Protein AF-A0A965YAP1-F1 (afdb_monomer)

Mean predicted aligned error: 3.88 Å

Radius of gyration: 15.15 Å; Cα contacts (8 Å, |Δi|>4): 173; chains: 1; bounding box: 35×35×40 Å

Secondary structure (DSSP, 8-state):
-HHHHHHTTSHHHHTPPPPTTHHHHHHHHHTTS--EEEE---GGGHHHHHHHHHHHSTT--SEEEE--TT-SSS----HHHHHHHTT-SEEEES-HHHHHHH--SS-EEEEE--GGGTT----TTEEEESSHHHHHHH-

Nearest PDB structures (foldseek):
  6g2m-assembly1_A  TM=7.025E-01  e=1.830E-03  Homo sapiens
  4l57-assembly1_B-2  TM=6.836E-01  e=4.298E-03  Homo sapiens
  2b82-assembly1_A  TM=5.815E-01  e=3.513E-02  Escherichia coli
  2aut-assembly1_A  TM=5.688E-01  e=8.249E-02  Salmonella enterica subsp. enterica serovar Typhimurium
  3ox4-assembly2_C  TM=5.062E-01  e=2.059E+00  Zymomonas mobilis

Solvent-accessible surface area (backbone atoms only — not comparable to full-atom values): 8456 Å² total; per-residue (Å²): 112,68,70,60,61,55,47,68,73,35,75,62,58,83,63,66,73,80,61,85,51,43,60,63,32,49,53,60,48,39,77,79,43,90,36,70,46,81,39,54,52,36,73,92,50,44,65,66,50,51,54,51,44,46,73,67,45,65,91,42,53,83,50,77,48,68,21,23,51,90,47,95,70,80,82,68,52,53,70,40,60,52,38,62,74,71,64,54,50,69,46,80,39,59,53,58,69,59,49,60,67,48,59,51,100,75,34,48,37,39,37,44,70,43,89,92,39,70,86,60,88,72,64,88,80,48,42,78,35,86,47,41,60,58,52,60,79,73,109

Sequence (139 aa):
MQKVYDFHKTHYFDNIAPVIGAQEAIKSLSEKHELYIITSRQNEVAIPTKESVERHFPNRFLEIHFTNHYSQSGNVRTKKEVCDSLGIDVMVEDSADYAINCLTASRRIFLINQAWNTQRSIPKEISRVNSWQNIVDLI

Foldseek 3Di:
DVVVVVVLVDPCVLPDDDDPPPLVLLVLCLVPDAAEAEDQDAPVCVVSVVVVCCVRRNPSHPYYHHQRHPPPDDHHDQSLVVCVVVVAQEEEEQDQVSQQVNDDPRHQYEHADDPVCVPDDHDPSHHYDPDSVRVSVVD

pLDDT: mean 92.86, std 8.16, range [61.72, 98.62]

Structure (mmCIF, N/CA/C/O backbone):
data_AF-A0A965YAP1-F1
#
_entry.id   AF-A0A965YAP1-F1
#
loop_
_atom_site.group_PDB
_atom_site.id
_atom_site.type_symbol
_atom_site.label_atom_id
_atom_site.label_alt_id
_atom_site.label_comp_id
_atom_site.label_asym_id
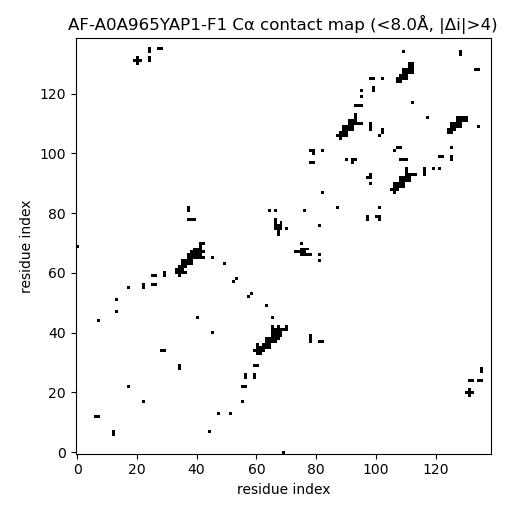_atom_site.label_entity_id
_atom_site.label_seq_id
_atom_site.pdbx_PDB_ins_code
_atom_site.Cartn_x
_atom_site.Cartn_y
_atom_site.Cartn_z
_atom_site.occupancy
_atom_site.B_iso_or_equiv
_atom_site.auth_seq_id
_atom_site.auth_comp_id
_atom_site.auth_asym_id
_atom_site.auth_atom_id
_atom_site.pdbx_PDB_model_num
ATOM 1 N N . MET A 1 1 ? 12.573 9.374 -17.321 1.00 61.72 1 MET A N 1
ATOM 2 C CA . MET A 1 1 ? 11.982 8.053 -17.630 1.00 61.72 1 MET A CA 1
ATOM 3 C C . MET A 1 1 ? 13.034 6.965 -17.829 1.00 61.72 1 MET A C 1
ATOM 5 O O . MET A 1 1 ? 12.931 5.978 -17.122 1.00 61.72 1 MET A O 1
ATOM 9 N N . GLN A 1 2 ? 14.066 7.144 -18.669 1.00 73.06 2 GLN A N 1
ATOM 10 C CA . GLN A 1 2 ? 15.085 6.106 -18.946 1.00 73.06 2 GLN A CA 1
ATOM 11 C C . GLN A 1 2 ? 15.694 5.442 -17.691 1.00 73.06 2 GLN A C 1
ATOM 13 O O . GLN A 1 2 ? 15.708 4.223 -17.598 1.00 73.06 2 GLN A O 1
ATOM 18 N N . LYS A 1 3 ? 16.058 6.228 -16.665 1.00 78.00 3 LYS A N 1
ATOM 19 C CA . LYS A 1 3 ? 16.627 5.711 -15.403 1.00 78.00 3 LYS A CA 1
ATOM 20 C C . LYS A 1 3 ? 15.751 4.676 -14.674 1.00 78.00 3 LYS A C 1
ATOM 22 O O . LYS A 1 3 ? 16.291 3.785 -14.035 1.00 78.00 3 LYS A O 1
ATOM 27 N N . VAL A 1 4 ? 14.421 4.795 -14.752 1.00 77.06 4 VAL A N 1
ATOM 28 C CA . VAL A 1 4 ? 13.491 3.838 -14.118 1.00 77.06 4 VAL A CA 1
ATOM 29 C C . VAL A 1 4 ? 13.492 2.515 -14.885 1.00 77.06 4 VAL A C 1
ATOM 31 O O . VAL A 1 4 ? 13.597 1.455 -14.279 1.00 77.06 4 VAL A O 1
ATOM 34 N N . TYR A 1 5 ? 13.464 2.580 -16.219 1.00 77.50 5 TYR A N 1
ATOM 35 C CA . TYR A 1 5 ? 13.568 1.392 -17.070 1.00 77.50 5 TYR A CA 1
ATOM 36 C C . TYR A 1 5 ? 14.920 0.689 -16.911 1.00 77.50 5 TYR A C 1
ATOM 38 O O . TYR A 1 5 ? 14.967 -0.537 -16.891 1.00 77.50 5 TYR A O 1
ATOM 46 N N . ASP A 1 6 ? 16.011 1.444 -16.773 1.00 83.50 6 ASP A N 1
ATOM 47 C CA . ASP A 1 6 ? 17.341 0.869 -16.562 1.00 83.50 6 ASP A CA 1
ATOM 48 C C . ASP A 1 6 ? 17.447 0.195 -15.188 1.00 83.50 6 ASP A C 1
ATOM 50 O O . ASP A 1 6 ? 17.995 -0.899 -15.087 1.00 83.50 6 ASP A O 1
ATOM 54 N N . PHE A 1 7 ? 16.863 0.796 -14.144 1.00 84.56 7 PHE A N 1
ATOM 55 C CA . PHE A 1 7 ? 16.806 0.202 -12.806 1.00 84.56 7 PHE A CA 1
ATOM 56 C C . PHE A 1 7 ? 16.110 -1.167 -12.804 1.00 84.56 7 PHE A C 1
ATOM 58 O O . PHE A 1 7 ? 16.623 -2.112 -12.205 1.00 84.56 7 PHE A O 1
ATOM 65 N N . HIS A 1 8 ? 14.994 -1.301 -13.524 1.00 83.75 8 HIS A N 1
ATOM 66 C CA . HIS A 1 8 ? 14.251 -2.560 -13.639 1.00 83.75 8 HIS A CA 1
ATOM 67 C C . HIS A 1 8 ? 15.042 -3.699 -14.302 1.00 83.75 8 HIS A C 1
ATOM 69 O O . HIS A 1 8 ? 14.662 -4.855 -14.163 1.00 83.75 8 HIS A O 1
ATOM 75 N N . LYS A 1 9 ? 16.134 -3.393 -15.014 1.00 84.69 9 LYS A N 1
ATOM 76 C CA . LYS A 1 9 ? 17.017 -4.390 -15.642 1.00 84.69 9 LYS A CA 1
ATOM 77 C C . LYS A 1 9 ? 18.161 -4.846 -14.732 1.00 84.69 9 LYS A C 1
ATOM 79 O O . LYS A 1 9 ? 18.999 -5.636 -15.156 1.00 84.69 9 LYS A O 1
ATOM 84 N N . THR A 1 10 ? 18.267 -4.301 -13.522 1.00 86.50 10 THR A N 1
ATOM 85 C CA . THR A 1 10 ? 19.374 -4.610 -12.611 1.00 86.50 10 THR A CA 1
ATOM 86 C C . THR A 1 10 ? 19.071 -5.839 -11.760 1.00 86.50 10 THR A C 1
ATOM 88 O O . THR A 1 10 ? 17.956 -5.995 -11.275 1.00 86.50 10 THR A O 1
ATOM 91 N N . HIS A 1 11 ? 20.095 -6.639 -11.446 1.00 86.19 11 HIS A N 1
ATOM 92 C CA . HIS A 1 11 ? 19.979 -7.725 -10.458 1.00 86.19 11 HIS A CA 1
ATOM 93 C C . HIS A 1 11 ? 19.499 -7.249 -9.084 1.00 86.19 11 HIS A C 1
ATOM 95 O O . HIS A 1 11 ? 18.935 -8.028 -8.319 1.00 86.19 11 HIS A O 1
ATOM 101 N N . TYR A 1 12 ? 19.737 -5.979 -8.752 1.00 87.56 12 TYR A N 1
ATOM 102 C CA . TYR A 1 12 ? 19.241 -5.405 -7.512 1.00 87.56 12 TYR A CA 1
ATOM 103 C C . TYR A 1 12 ? 17.710 -5.405 -7.471 1.00 87.56 12 TYR A C 1
ATOM 105 O O . TYR A 1 12 ? 17.142 -5.779 -6.451 1.00 87.56 12 TYR A O 1
ATOM 113 N N . PHE A 1 13 ? 17.044 -5.049 -8.576 1.00 87.50 13 PHE A N 1
ATOM 114 C CA . PHE A 1 13 ? 15.582 -5.034 -8.663 1.00 87.50 13 PHE A CA 1
ATOM 115 C C . PHE A 1 13 ? 14.962 -6.414 -8.390 1.00 87.50 13 PHE A C 1
ATOM 117 O O . PHE A 1 13 ? 13.985 -6.509 -7.645 1.00 87.50 13 PHE A O 1
ATOM 124 N N . ASP A 1 14 ? 15.572 -7.480 -8.910 1.00 84.44 14 ASP A N 1
ATOM 125 C CA . ASP A 1 14 ? 15.083 -8.858 -8.751 1.00 84.44 14 ASP A CA 1
ATOM 126 C C . ASP A 1 14 ? 15.184 -9.383 -7.307 1.00 84.44 14 ASP A C 1
ATOM 128 O O . ASP A 1 14 ? 14.462 -10.307 -6.913 1.00 84.44 14 ASP A O 1
ATOM 132 N N . ASN A 1 15 ? 16.072 -8.775 -6.513 1.00 88.94 15 ASN A N 1
ATOM 133 C CA . ASN A 1 15 ? 16.457 -9.214 -5.171 1.00 88.94 15 ASN A CA 1
ATOM 134 C C . ASN A 1 15 ? 16.126 -8.182 -4.079 1.00 88.94 15 ASN A C 1
ATOM 136 O O . ASN A 1 15 ? 16.699 -8.232 -2.990 1.00 88.94 15 ASN A O 1
ATOM 140 N N . ILE A 1 16 ? 15.211 -7.242 -4.346 1.00 92.75 16 ILE A N 1
ATOM 141 C CA . ILE A 1 16 ? 14.745 -6.295 -3.325 1.00 92.75 16 ILE A CA 1
ATOM 142 C C . ILE A 1 16 ? 14.089 -7.077 -2.184 1.00 92.75 16 ILE A C 1
ATOM 144 O O . ILE A 1 16 ? 13.086 -7.764 -2.384 1.00 92.75 16 ILE A O 1
ATOM 148 N N . ALA A 1 17 ? 14.648 -6.929 -0.984 1.00 94.25 17 ALA A N 1
ATOM 149 C CA . ALA A 1 17 ? 14.076 -7.480 0.232 1.00 94.25 17 ALA A CA 1
ATOM 150 C C . ALA A 1 17 ? 12.881 -6.633 0.715 1.00 94.25 17 ALA A C 1
ATOM 152 O O . ALA A 1 17 ? 12.879 -5.408 0.536 1.00 94.25 17 ALA A O 1
ATOM 153 N N . PRO A 1 18 ? 11.881 -7.250 1.368 1.00 96.12 18 PRO A N 1
ATOM 154 C CA . PRO A 1 18 ? 10.843 -6.523 2.082 1.00 96.12 18 PRO A CA 1
ATOM 155 C C . PRO A 1 18 ? 11.433 -5.550 3.103 1.00 96.12 18 PRO A C 1
ATOM 157 O O . PRO A 1 18 ? 12.444 -5.830 3.750 1.00 96.12 18 PRO A O 1
ATOM 160 N N . VAL A 1 19 ? 10.774 -4.406 3.279 1.00 94.88 19 VAL A N 1
ATOM 161 C CA . VAL A 1 19 ? 11.135 -3.479 4.356 1.00 94.88 19 VAL A CA 1
ATOM 162 C C . VAL A 1 19 ? 10.822 -4.102 5.719 1.00 94.88 19 VAL A C 1
ATOM 164 O O . VAL A 1 19 ? 9.907 -4.917 5.851 1.00 94.88 19 VAL A O 1
ATOM 167 N N . ILE A 1 20 ? 11.578 -3.698 6.739 1.00 96.25 20 ILE A N 1
ATOM 168 C CA . ILE A 1 20 ? 11.484 -4.246 8.098 1.00 96.25 20 ILE A CA 1
ATOM 169 C C . ILE A 1 20 ? 10.038 -4.189 8.616 1.00 96.25 20 ILE A C 1
ATOM 171 O O . ILE A 1 20 ? 9.382 -3.147 8.546 1.00 96.25 20 ILE A O 1
ATOM 175 N N . GLY A 1 21 ? 9.556 -5.317 9.145 1.00 97.00 21 GLY A N 1
ATOM 176 C CA . GLY A 1 21 ? 8.220 -5.467 9.729 1.00 97.00 21 GLY A CA 1
ATOM 177 C C . GLY A 1 21 ? 7.085 -5.659 8.720 1.00 97.00 21 GLY A C 1
ATOM 178 O O . GLY A 1 21 ? 5.956 -5.919 9.130 1.00 97.00 21 GLY A O 1
ATOM 179 N N . ALA A 1 22 ? 7.341 -5.532 7.411 1.00 97.62 22 ALA A N 1
ATOM 180 C CA . ALA A 1 22 ? 6.291 -5.673 6.405 1.00 97.62 22 ALA A CA 1
ATOM 181 C C . ALA A 1 22 ? 5.743 -7.103 6.341 1.00 97.62 22 ALA A C 1
ATOM 183 O O . ALA A 1 22 ? 4.535 -7.284 6.234 1.00 97.62 22 ALA A O 1
ATOM 184 N N . GLN A 1 23 ? 6.602 -8.125 6.403 1.00 98.06 23 GLN A N 1
ATOM 185 C CA . GLN A 1 23 ? 6.158 -9.517 6.278 1.00 98.06 23 GLN A CA 1
ATOM 186 C C . GLN A 1 23 ? 5.276 -9.931 7.459 1.00 98.06 23 GLN A C 1
ATOM 188 O O . GLN A 1 23 ? 4.215 -10.522 7.256 1.00 98.06 23 GLN A O 1
ATOM 193 N N . GLU A 1 24 ? 5.669 -9.571 8.680 1.00 98.00 24 GLU A N 1
ATOM 194 C CA . GLU A 1 24 ? 4.916 -9.854 9.900 1.00 98.00 24 GLU A CA 1
ATOM 195 C C . GLU A 1 24 ? 3.580 -9.105 9.916 1.00 98.00 24 GLU A C 1
ATOM 197 O O . GLU A 1 24 ? 2.540 -9.701 10.206 1.00 98.00 24 GLU A O 1
ATOM 202 N N . ALA A 1 25 ? 3.588 -7.821 9.548 1.00 98.12 25 ALA A N 1
ATOM 203 C CA . ALA A 1 25 ? 2.379 -7.009 9.515 1.00 98.12 25 ALA A CA 1
ATOM 204 C C . ALA A 1 25 ? 1.391 -7.476 8.447 1.00 98.12 25 ALA A C 1
ATOM 206 O O . ALA A 1 25 ? 0.218 -7.669 8.750 1.00 98.12 25 ALA A O 1
ATOM 207 N N . ILE A 1 26 ? 1.852 -7.714 7.216 1.00 98.38 26 ILE A N 1
ATOM 208 C CA . ILE A 1 26 ? 0.996 -8.214 6.134 1.00 98.38 26 ILE A CA 1
ATOM 209 C C . ILE A 1 26 ? 0.426 -9.586 6.486 1.00 98.38 26 ILE A C 1
ATOM 211 O O . ILE A 1 26 ? -0.758 -9.826 6.256 1.00 98.38 26 ILE A O 1
ATOM 215 N N . LYS A 1 27 ? 1.221 -10.470 7.105 1.00 98.06 27 LYS A N 1
ATOM 216 C CA . LYS A 1 27 ? 0.713 -11.744 7.619 1.00 98.06 27 LYS A CA 1
ATOM 217 C C . LYS A 1 27 ? -0.432 -11.515 8.612 1.00 98.06 27 LYS A C 1
ATOM 219 O O . LYS A 1 27 ? -1.514 -12.041 8.376 1.00 98.06 27 LYS A O 1
ATOM 224 N N . SER A 1 28 ? -0.217 -10.708 9.652 1.00 97.69 28 SER A N 1
ATOM 225 C CA . SER A 1 28 ? -1.230 -10.405 10.678 1.00 97.69 28 SER A CA 1
ATOM 226 C C . SER A 1 28 ? -2.503 -9.789 10.082 1.00 97.69 28 SER A C 1
ATOM 228 O O . SER A 1 28 ? -3.615 -10.229 10.367 1.00 97.69 28 SER A O 1
ATOM 230 N N . LEU A 1 29 ? -2.354 -8.807 9.189 1.00 98.12 29 LEU A N 1
ATOM 231 C CA . LEU A 1 29 ? -3.483 -8.123 8.562 1.00 98.12 29 LEU A CA 1
ATOM 232 C C . LEU A 1 29 ? -4.290 -9.065 7.661 1.00 98.12 29 LEU A C 1
ATOM 234 O O . LEU A 1 29 ? -5.518 -9.033 7.715 1.00 98.12 29 LEU A O 1
ATOM 238 N N . SER A 1 30 ? -3.618 -9.940 6.903 1.00 97.94 30 SER A N 1
ATOM 239 C CA . SER A 1 30 ? -4.270 -10.892 5.987 1.00 97.94 30 SER A CA 1
ATOM 240 C C . SER A 1 30 ? -5.157 -11.923 6.688 1.00 97.94 30 SER A C 1
ATOM 242 O O . SER A 1 30 ? -6.019 -12.520 6.057 1.00 97.94 30 SER A O 1
ATOM 244 N N . GLU A 1 31 ? -4.965 -12.152 7.991 1.00 97.06 31 GLU A N 1
ATOM 245 C CA . GLU A 1 31 ? -5.783 -13.099 8.761 1.00 97.06 31 GLU A CA 1
ATOM 246 C C . GLU A 1 31 ? -7.194 -12.562 9.042 1.00 97.06 31 GLU A C 1
ATOM 248 O O . GLU A 1 31 ? -8.082 -13.331 9.405 1.00 97.06 31 GLU A O 1
ATOM 253 N N . LYS A 1 32 ? -7.401 -11.247 8.899 1.00 97.00 32 LYS A N 1
ATOM 254 C CA . LYS A 1 32 ? -8.655 -10.566 9.259 1.00 97.00 32 LYS A CA 1
ATOM 255 C C . LYS A 1 32 ? -9.191 -9.631 8.174 1.00 97.00 32 LYS A C 1
ATOM 257 O O . LYS A 1 32 ? -10.304 -9.136 8.319 1.00 97.00 32 LYS A O 1
ATOM 262 N N . HIS A 1 33 ? -8.418 -9.380 7.119 1.00 98.19 33 HIS A N 1
ATOM 263 C CA . HIS A 1 33 ? -8.738 -8.392 6.092 1.00 98.19 33 HIS A CA 1
ATOM 264 C C . HIS A 1 33 ? -8.389 -8.904 4.699 1.00 98.19 33 HIS A C 1
ATOM 266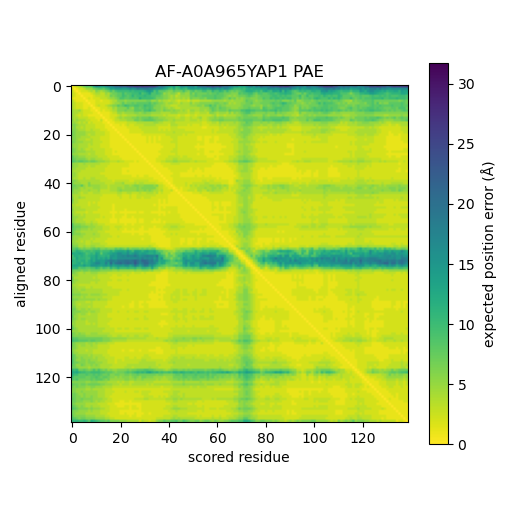 O O . HIS A 1 33 ? -7.425 -9.648 4.511 1.00 98.19 33 HIS A O 1
ATOM 272 N N . GLU A 1 34 ? -9.131 -8.418 3.710 1.00 98.38 34 GLU A N 1
ATOM 273 C CA . GLU A 1 34 ? -8.767 -8.557 2.308 1.00 98.38 34 GLU A CA 1
ATOM 274 C C . GLU A 1 34 ? -7.662 -7.561 1.957 1.00 98.38 34 GLU A C 1
ATOM 276 O O . GLU A 1 34 ? -7.805 -6.354 2.164 1.00 98.38 34 GLU A O 1
ATOM 281 N N . LEU A 1 35 ? -6.547 -8.059 1.423 1.00 98.56 35 LEU A N 1
ATOM 282 C CA . LEU A 1 35 ? -5.416 -7.216 1.052 1.00 98.56 35 LEU A CA 1
ATOM 283 C C . LEU A 1 35 ? -5.267 -7.142 -0.465 1.00 98.56 35 LEU A C 1
ATOM 285 O O . LEU A 1 35 ? -5.246 -8.160 -1.158 1.00 98.56 35 LEU A O 1
ATOM 289 N N . TYR A 1 36 ? -5.058 -5.925 -0.960 1.00 98.62 36 TYR A N 1
ATOM 290 C CA . TYR A 1 36 ? -4.818 -5.623 -2.368 1.00 98.62 36 TYR A CA 1
ATOM 291 C C . TYR A 1 36 ? -3.516 -4.829 -2.499 1.00 98.62 36 TYR A C 1
ATOM 293 O O . TYR A 1 36 ? -3.250 -3.926 -1.703 1.00 98.62 36 TYR A O 1
ATOM 301 N N . ILE A 1 37 ? -2.710 -5.116 -3.523 1.00 98.44 37 ILE A N 1
ATOM 302 C CA . ILE A 1 37 ? -1.585 -4.245 -3.895 1.00 98.44 37 ILE A CA 1
ATOM 303 C C . ILE A 1 37 ? -2.041 -3.328 -5.022 1.00 98.44 37 ILE A C 1
ATOM 305 O O . ILE A 1 37 ? -2.418 -3.796 -6.090 1.00 98.44 37 ILE A O 1
ATOM 309 N N . ILE A 1 38 ? -1.930 -2.015 -4.824 1.00 97.81 38 ILE A N 1
ATOM 310 C CA . ILE A 1 38 ? -2.207 -1.013 -5.860 1.00 97.81 38 ILE A CA 1
ATOM 311 C C . ILE A 1 38 ? -0.920 -0.229 -6.119 1.00 97.81 38 ILE A C 1
ATOM 313 O O . ILE A 1 38 ? -0.490 0.601 -5.313 1.00 97.81 38 ILE A O 1
ATOM 317 N N . THR A 1 39 ? -0.269 -0.504 -7.247 1.00 95.81 39 THR A N 1
ATOM 318 C CA . THR A 1 39 ? 1.088 -0.027 -7.528 1.00 95.81 39 THR A CA 1
ATOM 319 C C . THR A 1 39 ? 1.157 0.830 -8.784 1.00 95.81 39 THR A C 1
ATOM 321 O O . THR A 1 39 ? 0.550 0.520 -9.803 1.00 95.81 39 THR A O 1
ATOM 324 N N . SER A 1 40 ? 1.944 1.905 -8.727 1.00 92.56 40 SER A N 1
ATOM 325 C CA . SER A 1 40 ? 2.204 2.785 -9.870 1.00 92.56 40 SER A CA 1
ATOM 326 C C . SER A 1 40 ? 3.212 2.207 -10.868 1.00 92.56 40 SER A C 1
ATOM 328 O O . SER A 1 40 ? 3.477 2.842 -11.887 1.00 92.56 40 SER A O 1
ATOM 330 N N . ARG A 1 41 ? 3.765 1.015 -10.594 1.00 89.88 41 ARG A N 1
ATOM 331 C CA . ARG A 1 41 ? 4.684 0.305 -11.491 1.00 89.88 41 ARG A CA 1
ATOM 332 C C . ARG A 1 41 ? 4.082 0.118 -12.885 1.00 89.88 41 ARG A C 1
ATOM 334 O O . ARG A 1 41 ? 2.869 -0.019 -13.052 1.00 89.88 41 ARG A O 1
ATOM 341 N N . GLN A 1 42 ? 4.974 0.101 -13.868 1.00 88.44 42 GLN A N 1
ATOM 342 C CA . GLN A 1 42 ? 4.637 -0.066 -15.275 1.00 88.44 42 GLN A CA 1
ATOM 343 C C . GLN A 1 42 ? 4.333 -1.543 -15.581 1.00 88.44 42 GLN A C 1
ATOM 345 O O . GLN A 1 42 ? 4.855 -2.441 -14.911 1.00 88.44 42 GLN A O 1
ATOM 350 N N . ASN A 1 43 ? 3.499 -1.804 -16.585 1.00 86.00 43 ASN A N 1
ATOM 351 C CA . ASN A 1 43 ? 3.074 -3.162 -16.945 1.00 86.00 43 ASN A CA 1
ATOM 352 C C . ASN A 1 43 ? 4.241 -4.068 -17.377 1.00 86.00 43 ASN A C 1
ATOM 354 O O . ASN A 1 43 ? 4.193 -5.279 -17.172 1.00 86.00 43 ASN A O 1
ATOM 358 N N . GLU A 1 44 ? 5.314 -3.490 -17.912 1.00 87.50 44 GLU A N 1
ATOM 359 C CA . GLU A 1 44 ? 6.523 -4.182 -18.364 1.00 87.50 44 GLU A CA 1
ATOM 360 C C . GLU A 1 44 ? 7.229 -4.934 -17.224 1.00 87.50 44 GLU A C 1
ATOM 362 O O . GLU A 1 44 ? 7.908 -5.927 -17.469 1.00 87.50 44 GLU A O 1
ATOM 367 N N . VAL A 1 45 ? 7.039 -4.503 -15.971 1.00 89.31 45 VAL A N 1
ATOM 368 C CA . VAL A 1 45 ? 7.588 -5.168 -14.776 1.00 89.31 45 VAL A CA 1
ATOM 369 C C . VAL A 1 45 ? 6.536 -5.907 -13.956 1.00 89.31 45 VAL A C 1
ATOM 371 O O . VAL A 1 45 ? 6.785 -6.260 -12.800 1.00 89.31 45 VAL A O 1
ATOM 374 N N . ALA A 1 46 ? 5.357 -6.163 -14.523 1.00 92.19 46 ALA A N 1
ATOM 375 C CA . ALA A 1 46 ? 4.283 -6.839 -13.807 1.00 92.19 46 ALA A CA 1
ATOM 376 C C . ALA A 1 46 ? 4.660 -8.270 -13.403 1.00 92.19 46 ALA A C 1
ATOM 378 O O . ALA A 1 46 ? 4.444 -8.643 -12.253 1.00 92.19 46 ALA A O 1
ATOM 379 N N . ILE A 1 47 ? 5.263 -9.045 -14.312 1.00 92.94 47 ILE A N 1
ATOM 380 C CA . ILE A 1 47 ? 5.702 -10.426 -14.048 1.00 92.94 47 ILE A CA 1
ATOM 381 C C . ILE A 1 47 ? 6.717 -10.486 -12.892 1.00 92.94 47 ILE A C 1
ATOM 383 O O . ILE A 1 47 ? 6.378 -11.078 -11.867 1.00 92.94 47 ILE A O 1
ATOM 387 N N . PRO A 1 48 ? 7.889 -9.817 -12.957 1.00 93.62 48 PRO A N 1
ATOM 388 C CA . PRO A 1 48 ? 8.869 -9.892 -11.867 1.00 93.62 48 PRO A CA 1
ATOM 389 C C . PRO A 1 48 ? 8.339 -9.304 -10.551 1.00 93.62 48 PRO A C 1
ATOM 391 O O . PRO A 1 48 ? 8.695 -9.759 -9.464 1.00 93.62 48 PRO A O 1
ATOM 394 N N . THR A 1 49 ? 7.434 -8.319 -10.615 1.00 94.56 49 THR A N 1
ATOM 395 C CA . THR A 1 49 ? 6.761 -7.801 -9.415 1.00 94.56 49 THR A CA 1
ATOM 396 C C . THR A 1 49 ? 5.870 -8.865 -8.773 1.00 94.56 49 THR A C 1
ATOM 398 O O . THR A 1 49 ? 5.948 -9.048 -7.561 1.00 94.56 49 THR A O 1
ATOM 401 N N . LYS A 1 50 ? 5.049 -9.577 -9.557 1.00 95.81 50 LYS A N 1
ATOM 402 C CA . LYS A 1 50 ? 4.182 -10.659 -9.061 1.00 95.81 50 LYS A CA 1
ATOM 403 C C . LYS A 1 50 ? 5.003 -11.788 -8.439 1.00 95.81 50 LYS A C 1
ATOM 405 O O . LYS A 1 50 ? 4.685 -12.225 -7.340 1.00 95.81 50 LYS A O 1
ATOM 410 N N . GLU A 1 51 ? 6.088 -12.199 -9.091 1.00 95.25 51 GLU A N 1
ATOM 411 C CA . GLU A 1 51 ? 6.998 -13.225 -8.566 1.00 95.25 51 GLU A CA 1
ATOM 412 C C . GLU A 1 51 ? 7.656 -12.801 -7.248 1.00 95.25 51 GLU A C 1
ATOM 414 O O . GLU A 1 51 ? 7.748 -13.596 -6.315 1.00 95.25 51 GLU A O 1
ATOM 419 N N . SER A 1 52 ? 8.088 -11.539 -7.143 1.00 95.38 52 SER A N 1
ATOM 420 C CA . SER A 1 52 ? 8.647 -11.000 -5.901 1.00 95.38 52 SER A CA 1
ATOM 421 C C . SER A 1 52 ? 7.608 -10.946 -4.778 1.00 95.38 52 SER A C 1
ATOM 423 O O . SER A 1 52 ? 7.927 -11.286 -3.638 1.00 95.38 52 SER A O 1
ATOM 425 N N . VAL A 1 53 ? 6.361 -10.569 -5.082 1.00 97.25 53 VAL A N 1
ATOM 426 C CA . VAL A 1 53 ? 5.276 -10.579 -4.092 1.00 97.25 53 VAL A CA 1
ATOM 427 C C . VAL A 1 53 ? 4.993 -11.997 -3.613 1.00 97.25 53 VAL A C 1
ATOM 429 O O . VAL A 1 53 ? 4.986 -12.210 -2.407 1.00 97.25 53 VAL A O 1
ATOM 432 N N . GLU A 1 54 ? 4.835 -12.969 -4.511 1.00 96.44 54 GLU A N 1
ATOM 433 C CA . GLU A 1 54 ? 4.539 -14.352 -4.115 1.00 96.44 54 GLU A CA 1
ATOM 434 C C . GLU A 1 54 ? 5.684 -14.974 -3.303 1.00 96.44 54 GLU A C 1
ATOM 436 O O . GLU A 1 54 ? 5.453 -15.660 -2.311 1.00 96.44 54 GLU A O 1
ATOM 441 N N . ARG A 1 55 ? 6.939 -14.666 -3.653 1.00 96.50 55 ARG A N 1
ATOM 442 C CA . ARG A 1 55 ? 8.118 -15.136 -2.913 1.00 96.50 55 ARG A CA 1
ATOM 443 C C . ARG A 1 55 ? 8.139 -14.658 -1.460 1.00 96.50 55 ARG A C 1
ATOM 445 O O . ARG A 1 55 ? 8.543 -15.411 -0.578 1.00 96.50 55 ARG A O 1
ATOM 452 N N . HIS A 1 56 ? 7.760 -13.405 -1.211 1.00 97.56 56 HIS A N 1
ATOM 453 C CA . HIS A 1 56 ? 7.901 -12.776 0.108 1.00 97.56 56 HIS A CA 1
ATOM 454 C C . HIS A 1 56 ? 6.601 -12.733 0.923 1.00 97.56 56 HIS A C 1
ATOM 456 O O . HIS A 1 56 ? 6.653 -12.678 2.154 1.00 97.56 56 HIS A O 1
ATOM 462 N N . PHE A 1 57 ? 5.449 -12.761 0.256 1.00 97.75 57 PHE A N 1
ATOM 463 C CA . PHE A 1 57 ? 4.112 -12.637 0.840 1.00 97.75 57 PHE A CA 1
ATOM 464 C C . PHE A 1 57 ? 3.158 -13.702 0.264 1.00 97.75 57 PHE A C 1
ATOM 466 O O . PHE A 1 57 ? 2.094 -13.354 -0.258 1.00 97.75 57 PHE A O 1
ATOM 473 N N . PRO A 1 58 ? 3.514 -14.997 0.351 1.00 96.94 58 PRO A N 1
ATOM 474 C CA . PRO A 1 58 ? 2.793 -16.061 -0.341 1.00 96.94 58 PRO A CA 1
ATOM 475 C C . PRO A 1 58 ? 1.331 -16.124 0.101 1.00 96.94 58 PRO A C 1
ATOM 477 O O . PRO A 1 58 ? 1.046 -16.258 1.298 1.00 96.94 58 PRO A O 1
ATOM 480 N N . ASN A 1 59 ? 0.417 -16.055 -0.871 1.00 96.25 59 ASN 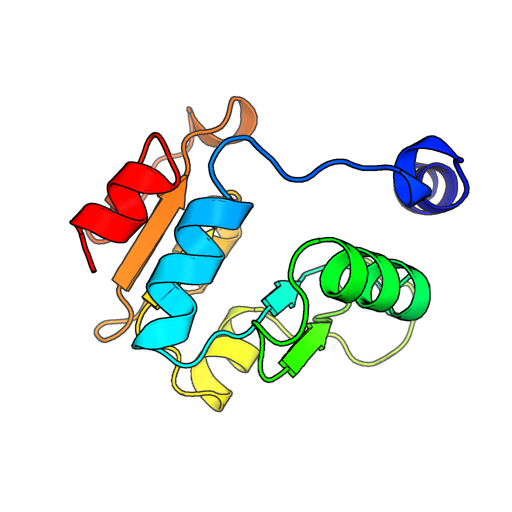A N 1
ATOM 481 C CA . ASN A 1 59 ? -1.037 -16.120 -0.672 1.00 96.25 59 ASN A CA 1
ATOM 482 C C . ASN A 1 59 ? -1.598 -15.077 0.320 1.00 96.25 59 ASN A C 1
ATOM 484 O O . ASN A 1 59 ? -2.534 -15.368 1.065 1.00 96.25 59 ASN A O 1
ATOM 488 N N . ARG A 1 60 ? -1.007 -13.873 0.382 1.00 97.94 60 ARG A N 1
ATOM 489 C CA . ARG A 1 60 ? -1.450 -12.803 1.305 1.00 97.94 60 ARG A CA 1
ATOM 490 C C . ARG A 1 60 ? -2.298 -11.715 0.669 1.00 97.94 60 ARG A C 1
ATOM 492 O O . ARG A 1 60 ? -3.001 -11.020 1.393 1.00 97.94 60 ARG A O 1
ATOM 499 N N . PHE A 1 61 ? -2.225 -11.564 -0.647 1.00 98.31 61 PHE A N 1
ATOM 500 C CA . PHE A 1 61 ? -2.972 -10.558 -1.393 1.00 98.31 61 PHE A CA 1
ATOM 501 C C . PHE A 1 61 ? -3.942 -11.242 -2.347 1.00 98.31 61 PHE A C 1
ATOM 503 O O . PHE A 1 61 ? -3.565 -12.212 -3.001 1.00 98.31 61 PHE A O 1
ATOM 510 N N . LEU A 1 62 ? -5.165 -10.720 -2.440 1.00 97.69 62 LEU A N 1
ATOM 511 C CA . LEU A 1 62 ? -6.163 -11.215 -3.385 1.00 97.69 62 LEU A CA 1
ATOM 512 C C . LEU A 1 62 ? -5.771 -10.854 -4.816 1.00 97.69 62 LEU A C 1
ATOM 514 O O . LEU A 1 62 ? -5.751 -11.710 -5.695 1.00 97.69 62 LEU A O 1
ATOM 518 N N . GLU A 1 63 ? -5.407 -9.588 -5.036 1.00 97.06 63 GLU A N 1
ATOM 519 C CA . GLU A 1 63 ? -5.046 -9.079 -6.355 1.00 97.06 63 GLU A CA 1
ATOM 520 C C . GLU A 1 63 ? -3.933 -8.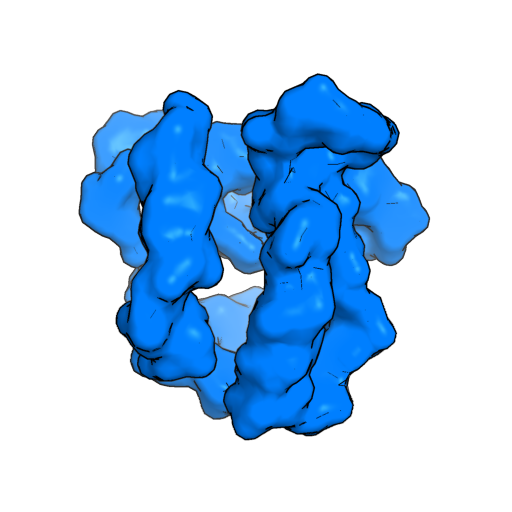022 -6.298 1.00 97.06 63 GLU A C 1
ATOM 522 O O . GLU A 1 63 ? -3.669 -7.375 -5.277 1.00 97.06 63 GLU A O 1
ATOM 527 N N . ILE A 1 64 ? -3.275 -7.842 -7.448 1.00 97.31 64 ILE A N 1
ATOM 528 C CA . ILE A 1 64 ? -2.269 -6.804 -7.682 1.00 97.31 64 ILE A CA 1
ATOM 529 C C . ILE A 1 64 ? -2.708 -5.966 -8.883 1.00 97.31 64 ILE A C 1
ATOM 531 O O . ILE A 1 64 ? -2.713 -6.444 -10.020 1.00 97.31 64 ILE A O 1
ATOM 535 N N . HIS A 1 65 ? -3.010 -4.694 -8.638 1.00 96.25 65 HIS A N 1
ATOM 536 C CA . HIS A 1 65 ? -3.426 -3.725 -9.644 1.00 96.25 65 HIS A CA 1
ATOM 537 C C . HIS A 1 65 ? -2.270 -2.797 -10.013 1.00 96.25 65 HIS A C 1
ATOM 539 O O . HIS A 1 65 ? -1.774 -2.019 -9.194 1.00 96.25 65 HIS A O 1
ATOM 545 N N . PHE A 1 66 ? -1.868 -2.851 -11.280 1.00 94.88 66 PHE A N 1
ATOM 546 C CA . PHE A 1 66 ? -0.875 -1.952 -11.856 1.00 94.88 66 PHE A CA 1
ATOM 547 C C . PHE A 1 66 ? -1.590 -0.740 -12.446 1.00 94.88 66 PHE A C 1
ATOM 549 O O . PHE A 1 66 ? -2.428 -0.870 -13.335 1.00 94.88 66 PHE A O 1
ATOM 556 N N . THR A 1 67 ? -1.270 0.451 -11.946 1.00 92.56 67 THR A N 1
ATOM 557 C CA . THR A 1 67 ? -1.863 1.703 -12.434 1.00 92.56 67 THR A CA 1
ATOM 558 C C . THR A 1 67 ? -1.065 2.313 -13.590 1.00 92.56 67 THR A C 1
ATOM 560 O O . THR A 1 67 ? -1.495 3.304 -14.179 1.00 92.56 67 THR A O 1
ATOM 563 N N . ASN A 1 68 ? 0.078 1.703 -13.932 1.00 85.44 68 ASN A N 1
ATOM 564 C CA . ASN A 1 68 ? 0.889 1.999 -15.111 1.00 85.44 68 ASN A CA 1
ATOM 565 C C . ASN A 1 68 ? 1.373 3.462 -15.190 1.00 85.44 68 ASN A C 1
ATOM 567 O O . ASN A 1 68 ? 1.487 4.048 -16.268 1.00 85.44 68 ASN A O 1
ATOM 571 N N . HIS A 1 69 ? 1.648 4.079 -14.037 1.00 74.94 69 HIS A N 1
ATOM 572 C CA . HIS A 1 69 ? 2.110 5.463 -13.985 1.00 74.94 69 HIS A CA 1
ATOM 573 C C . HIS A 1 69 ? 3.508 5.557 -14.626 1.00 74.94 69 HIS A C 1
ATOM 575 O O . HIS A 1 69 ? 4.386 4.744 -14.341 1.00 74.94 69 HIS A O 1
ATOM 581 N N . TYR A 1 70 ? 3.729 6.548 -15.495 1.00 65.00 70 TYR A N 1
ATOM 582 C CA . TYR A 1 70 ? 4.962 6.718 -16.289 1.00 65.00 70 TYR A CA 1
ATOM 583 C C . TYR A 1 70 ? 5.242 5.650 -17.365 1.00 65.00 70 TYR A C 1
ATOM 585 O O . TYR A 1 70 ? 6.388 5.528 -17.816 1.00 65.00 70 TYR A O 1
ATOM 593 N N . SER A 1 71 ? 4.248 4.867 -17.787 1.00 69.06 71 SER A N 1
ATOM 594 C CA . SER A 1 71 ? 4.406 4.041 -18.988 1.00 69.06 71 SER A CA 1
ATOM 595 C C . SER A 1 71 ? 4.288 4.878 -20.261 1.00 69.06 71 SER A C 1
ATOM 597 O O . SER A 1 71 ? 3.643 5.926 -20.282 1.00 69.06 71 SER A O 1
ATOM 599 N N . GLN A 1 72 ? 4.953 4.421 -21.321 1.00 62.16 72 GLN A N 1
ATOM 600 C CA . GLN A 1 72 ? 4.917 5.055 -22.640 1.00 62.16 72 GLN A CA 1
ATOM 601 C C . GLN A 1 72 ? 3.705 4.606 -23.474 1.00 62.16 72 GLN A C 1
ATOM 603 O O . GLN A 1 72 ? 3.458 5.174 -24.535 1.00 62.16 72 GLN A O 1
ATOM 608 N N . SER A 1 73 ? 2.957 3.589 -23.024 1.00 62.56 73 SER A N 1
ATOM 609 C CA . SER A 1 73 ? 1.788 3.055 -23.730 1.00 62.56 73 SER A CA 1
ATOM 610 C C . SER A 1 73 ? 0.823 2.309 -22.791 1.00 62.56 73 SER A C 1
ATOM 612 O O . SER A 1 73 ? 1.167 1.961 -21.663 1.00 62.56 73 SER A O 1
ATOM 614 N N . GLY A 1 74 ? -0.400 2.050 -23.259 1.00 65.56 74 GLY A N 1
ATOM 615 C CA . GLY A 1 74 ? -1.427 1.321 -22.505 1.00 65.56 74 GLY A CA 1
ATOM 616 C C . GLY A 1 74 ? -2.307 2.204 -21.613 1.00 65.56 74 GLY A C 1
ATOM 617 O O . GLY A 1 74 ? -2.108 3.412 -21.498 1.00 65.56 74 GLY A O 1
ATOM 618 N N . ASN A 1 75 ? -3.314 1.586 -20.990 1.00 74.06 75 ASN A N 1
ATOM 619 C CA . ASN A 1 75 ? -4.272 2.296 -20.144 1.00 74.06 75 ASN A CA 1
ATOM 620 C C . ASN A 1 75 ? -3.629 2.683 -18.808 1.00 74.06 75 ASN A C 1
ATOM 622 O O . ASN A 1 75 ? -3.129 1.828 -18.077 1.00 74.06 75 ASN A O 1
ATOM 626 N N . VAL A 1 76 ? -3.672 3.975 -18.491 1.00 84.94 76 VAL A N 1
ATOM 627 C CA . VAL A 1 76 ? -3.253 4.524 -17.199 1.00 84.94 76 VAL A CA 1
ATOM 628 C C . VAL A 1 76 ? -4.501 4.737 -16.356 1.00 84.94 76 VAL A C 1
ATOM 630 O O . VAL A 1 76 ? -5.483 5.304 -16.830 1.00 84.94 76 VAL A O 1
ATOM 633 N N . ARG A 1 77 ? -4.458 4.285 -15.104 1.00 90.44 77 ARG A N 1
ATOM 634 C CA . ARG A 1 77 ? -5.472 4.603 -14.092 1.00 90.44 77 ARG A CA 1
ATOM 635 C C . ARG A 1 77 ? -4.790 5.299 -12.925 1.00 90.44 77 ARG A C 1
ATOM 637 O O . ARG A 1 77 ? -3.583 5.171 -12.727 1.00 90.44 77 ARG A O 1
ATOM 644 N N . THR A 1 78 ? -5.539 6.046 -12.138 1.00 93.75 78 THR A N 1
ATOM 645 C CA . THR A 1 78 ? -5.043 6.593 -10.875 1.00 93.75 78 THR A CA 1
ATOM 646 C C . THR A 1 78 ? -5.226 5.571 -9.756 1.00 93.75 78 THR A C 1
ATOM 648 O O . THR A 1 78 ? -6.136 4.742 -9.798 1.00 93.75 78 THR A O 1
ATOM 651 N N . LYS A 1 79 ? -4.393 5.641 -8.707 1.00 96.31 79 LYS A N 1
ATOM 652 C CA . LYS A 1 79 ? -4.623 4.832 -7.499 1.00 96.31 79 LYS A CA 1
ATOM 653 C C . LYS A 1 79 ? -6.003 5.113 -6.902 1.00 96.31 79 LYS A C 1
ATOM 655 O O . LYS A 1 79 ? -6.670 4.172 -6.497 1.00 96.31 79 LYS A O 1
ATOM 660 N N . LYS A 1 80 ? -6.462 6.372 -6.939 1.00 96.56 80 LYS A N 1
ATOM 661 C CA . LYS A 1 80 ? -7.800 6.763 -6.480 1.00 96.56 80 LYS A CA 1
ATOM 662 C C . LYS A 1 80 ? -8.893 5.973 -7.199 1.00 96.56 80 LYS A C 1
ATOM 664 O O . LYS A 1 80 ? -9.725 5.379 -6.529 1.00 96.56 80 LYS A O 1
ATOM 669 N N . GLU A 1 81 ? -8.875 5.931 -8.531 1.00 96.31 81 GLU A N 1
ATOM 670 C CA . GLU A 1 81 ? -9.877 5.190 -9.312 1.00 96.31 81 GLU A CA 1
ATOM 671 C C . GLU A 1 81 ? -9.901 3.703 -8.956 1.00 96.31 81 GLU A C 1
ATOM 673 O O . GLU A 1 81 ? -10.977 3.119 -8.853 1.00 96.31 81 GLU A O 1
ATOM 678 N N . VAL A 1 82 ? -8.728 3.091 -8.760 1.00 97.19 82 VAL A N 1
ATOM 679 C CA . VAL A 1 82 ? -8.639 1.680 -8.365 1.00 97.19 82 VAL A CA 1
ATOM 680 C C . VAL A 1 82 ? -9.182 1.489 -6.949 1.00 97.19 82 VAL A C 1
ATOM 682 O O . VAL A 1 82 ? -10.072 0.663 -6.757 1.00 97.19 82 VAL A O 1
ATOM 685 N N . CYS A 1 83 ? -8.721 2.290 -5.983 1.00 98.12 83 CYS A N 1
ATOM 686 C CA . CYS A 1 83 ? -9.194 2.230 -4.603 1.00 98.12 83 CYS A CA 1
ATOM 687 C C . CYS A 1 83 ? -10.713 2.432 -4.506 1.00 98.12 83 CYS A C 1
ATOM 689 O O . CYS A 1 83 ? -11.373 1.746 -3.733 1.00 98.12 83 CYS A O 1
ATOM 691 N N . ASP A 1 84 ? -11.270 3.373 -5.272 1.00 97.19 84 ASP A N 1
ATOM 692 C CA . ASP A 1 84 ? -12.707 3.653 -5.297 1.00 97.19 84 ASP A CA 1
ATOM 693 C C . ASP A 1 84 ? -13.483 2.486 -5.926 1.00 97.19 84 ASP A C 1
ATOM 695 O O . ASP A 1 84 ? -14.517 2.095 -5.395 1.00 97.19 84 ASP A O 1
ATOM 699 N N . SER A 1 85 ? -12.969 1.879 -7.005 1.00 97.06 85 SER A N 1
ATOM 700 C CA . SER A 1 85 ? -13.625 0.735 -7.656 1.00 97.06 85 SER A CA 1
ATOM 701 C C . SER A 1 85 ? -13.646 -0.539 -6.811 1.00 97.06 85 SER A C 1
ATOM 703 O O . SER A 1 85 ? -14.576 -1.328 -6.936 1.00 97.06 85 SER A O 1
ATOM 705 N N . LEU A 1 86 ? -12.637 -0.726 -5.957 1.00 97.31 86 LEU A N 1
ATOM 706 C CA . LEU A 1 86 ? -12.528 -1.869 -5.049 1.00 97.31 86 LEU A CA 1
ATOM 707 C C . LEU A 1 86 ? -13.188 -1.611 -3.687 1.00 97.31 86 LEU A C 1
ATOM 709 O O . LEU A 1 86 ? -13.252 -2.519 -2.871 1.00 97.31 86 LEU A O 1
ATOM 713 N N . GLY A 1 87 ? -13.637 -0.382 -3.411 1.00 97.62 87 GLY A N 1
ATOM 714 C CA . GLY A 1 87 ? -14.178 -0.026 -2.099 1.00 97.62 87 GLY A CA 1
ATOM 715 C C . GLY A 1 87 ? -13.141 -0.065 -0.970 1.00 97.62 87 GLY A C 1
ATOM 716 O O . GLY A 1 87 ? -13.480 -0.430 0.143 1.00 97.62 87 GLY A O 1
ATOM 717 N N . ILE A 1 88 ? -11.879 0.303 -1.232 1.00 98.19 88 ILE A N 1
ATOM 718 C CA . ILE A 1 88 ? -10.805 0.248 -0.222 1.00 98.19 88 ILE A CA 1
ATOM 719 C C . ILE A 1 88 ? -11.115 1.164 0.972 1.00 98.19 88 ILE A C 1
ATOM 721 O O . ILE A 1 88 ? -11.127 2.392 0.814 1.00 98.19 88 ILE A O 1
ATOM 725 N N . ASP A 1 89 ? -11.256 0.567 2.157 1.00 98.12 89 ASP A N 1
ATOM 726 C CA . ASP A 1 89 ? -11.503 1.257 3.432 1.00 98.12 89 ASP A CA 1
ATOM 727 C C . ASP A 1 89 ? -10.235 1.872 4.039 1.00 98.12 89 ASP A C 1
ATOM 729 O O . ASP A 1 89 ? -10.261 2.972 4.597 1.00 98.12 89 ASP A O 1
ATOM 733 N N . VAL A 1 90 ? -9.100 1.174 3.920 1.00 98.38 90 VAL A N 1
ATOM 734 C CA . VAL A 1 90 ? -7.813 1.571 4.507 1.00 98.38 90 VAL A CA 1
ATOM 735 C C . VAL A 1 90 ? -6.713 1.527 3.452 1.00 98.38 90 VAL A C 1
ATOM 737 O O . VAL A 1 90 ? -6.517 0.513 2.790 1.00 98.38 90 VAL A O 1
ATOM 740 N N . MET A 1 91 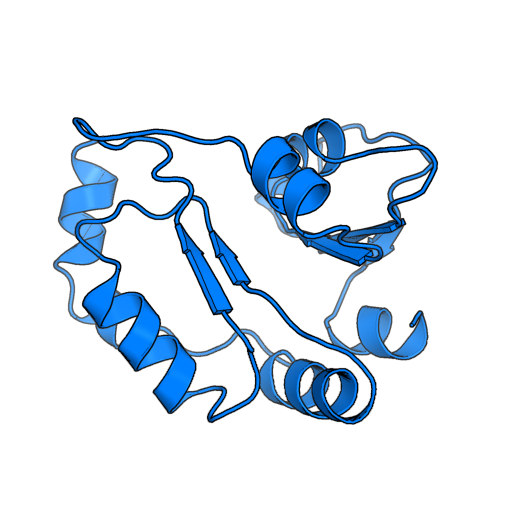? -5.955 2.616 3.314 1.00 98.38 91 MET A N 1
ATOM 741 C CA . MET A 1 91 ? -4.800 2.696 2.416 1.00 98.38 91 MET A CA 1
ATOM 742 C C . MET A 1 91 ? -3.511 2.954 3.196 1.00 98.38 91 MET A C 1
ATOM 744 O O . MET A 1 91 ? -3.442 3.876 4.008 1.00 98.38 91 MET A O 1
ATOM 748 N N . VAL A 1 92 ? -2.474 2.171 2.894 1.00 98.38 92 VAL A N 1
ATOM 749 C CA . VAL A 1 92 ? -1.100 2.374 3.369 1.00 98.38 92 VAL A CA 1
ATOM 750 C C . VAL A 1 92 ? -0.250 2.858 2.198 1.00 98.38 92 VAL A C 1
ATOM 752 O O . VAL A 1 92 ? -0.234 2.225 1.144 1.00 98.38 92 VAL A O 1
ATOM 755 N N . GLU A 1 93 ? 0.441 3.983 2.362 1.00 97.31 93 GLU A N 1
ATOM 756 C CA . GLU A 1 93 ? 1.172 4.648 1.278 1.00 97.31 93 GLU A CA 1
ATOM 757 C C . GLU A 1 93 ? 2.393 5.399 1.824 1.00 97.31 93 GLU A C 1
ATOM 759 O O . GLU A 1 93 ? 2.404 5.820 2.978 1.00 97.31 93 GLU A O 1
ATOM 764 N N . ASP A 1 94 ? 3.427 5.588 1.006 1.00 96.25 94 ASP A N 1
ATOM 765 C CA . ASP A 1 94 ? 4.604 6.394 1.351 1.00 96.25 94 ASP A CA 1
ATOM 766 C C . ASP A 1 94 ? 4.686 7.695 0.533 1.00 96.25 94 ASP A C 1
ATOM 768 O O . ASP A 1 94 ? 5.284 8.684 0.970 1.00 96.25 94 ASP A O 1
ATOM 772 N N . SER A 1 95 ? 4.047 7.736 -0.637 1.00 96.38 95 SER A N 1
ATOM 773 C CA . SER A 1 95 ? 3.896 8.953 -1.428 1.00 96.38 95 SER A CA 1
ATOM 774 C C . SER A 1 95 ? 2.790 9.842 -0.865 1.00 96.38 95 SER A C 1
ATOM 776 O O . SER A 1 95 ? 1.597 9.554 -0.990 1.00 96.38 95 SER A O 1
ATOM 778 N N . ALA A 1 96 ? 3.178 10.986 -0.302 1.00 97.12 96 ALA A N 1
ATOM 779 C CA . ALA A 1 96 ? 2.223 11.955 0.226 1.00 97.12 96 ALA A CA 1
ATOM 780 C C . ALA A 1 96 ? 1.243 12.468 -0.845 1.00 97.12 96 ALA A C 1
ATOM 782 O O . ALA A 1 96 ? 0.073 12.674 -0.541 1.00 97.12 96 ALA A O 1
ATOM 783 N N . ASP A 1 97 ? 1.672 12.615 -2.102 1.00 95.50 97 ASP A N 1
ATOM 784 C CA . ASP A 1 97 ? 0.773 13.042 -3.178 1.00 95.50 97 ASP A CA 1
ATOM 785 C C . ASP A 1 97 ? -0.268 11.963 -3.509 1.00 95.50 97 ASP A C 1
ATOM 787 O O . ASP A 1 97 ? -1.436 12.286 -3.716 1.00 95.50 97 ASP A O 1
ATOM 791 N N . TYR A 1 98 ? 0.102 10.675 -3.511 1.00 96.88 98 TYR A N 1
ATOM 792 C CA . TYR A 1 98 ? -0.887 9.604 -3.687 1.00 96.88 98 TYR A CA 1
ATOM 793 C C . TYR A 1 98 ? -1.826 9.489 -2.489 1.00 96.88 98 TYR A C 1
ATOM 795 O O . TYR A 1 98 ? -3.028 9.333 -2.693 1.00 96.88 98 TYR A O 1
ATOM 803 N N . ALA A 1 99 ? -1.306 9.632 -1.269 1.00 97.62 99 ALA A N 1
ATOM 804 C CA . ALA A 1 99 ? -2.106 9.643 -0.052 1.00 97.62 99 ALA A CA 1
ATOM 805 C C . ALA A 1 99 ? -3.155 10.771 -0.083 1.00 97.62 99 ALA A C 1
ATOM 807 O O . ALA A 1 99 ? -4.339 10.517 0.116 1.00 97.62 99 ALA A O 1
ATOM 808 N N . ILE A 1 100 ? -2.748 12.000 -0.422 1.00 97.44 100 ILE A N 1
ATOM 809 C CA . ILE A 1 100 ? -3.659 13.148 -0.556 1.00 97.44 100 ILE A CA 1
ATOM 810 C C . ILE A 1 100 ? -4.695 12.896 -1.651 1.00 97.44 100 ILE A C 1
ATOM 812 O O . ILE A 1 100 ? -5.888 13.070 -1.418 1.00 97.44 100 ILE A O 1
ATOM 816 N N . ASN A 1 101 ? -4.258 12.446 -2.829 1.00 96.88 101 ASN A N 1
ATOM 817 C CA . ASN A 1 101 ? -5.163 12.202 -3.948 1.00 96.88 101 ASN A CA 1
ATOM 818 C C . ASN A 1 101 ? -6.172 11.083 -3.666 1.00 96.88 101 ASN A C 1
ATOM 820 O O . ASN A 1 101 ? -7.257 11.103 -4.231 1.00 96.88 101 ASN A O 1
ATOM 824 N N . CYS A 1 102 ? -5.850 10.107 -2.817 1.00 97.56 102 CYS A N 1
ATOM 825 C CA . CYS A 1 102 ? -6.757 9.004 -2.496 1.00 97.56 102 CYS A CA 1
ATOM 826 C C . CYS A 1 102 ? -7.682 9.290 -1.305 1.00 97.56 102 CYS A C 1
ATOM 828 O O . CYS A 1 102 ? -8.533 8.443 -1.012 1.00 97.56 102 CYS A O 1
ATOM 830 N N . LEU A 1 103 ? -7.539 10.441 -0.635 1.00 97.25 103 LEU A N 1
ATOM 831 C CA . LEU A 1 103 ? -8.344 10.812 0.527 1.00 97.25 103 LEU A CA 1
ATOM 832 C C . LEU A 1 103 ? -9.821 10.957 0.150 1.00 97.25 103 LEU A C 1
ATOM 834 O O . LEU A 1 103 ? -10.184 11.611 -0.829 1.00 97.25 103 LEU A O 1
ATOM 838 N N . THR A 1 104 ? -10.683 10.341 0.952 1.00 96.81 104 THR A N 1
ATOM 839 C CA . THR A 1 104 ? -12.140 10.478 0.869 1.00 96.81 104 THR A CA 1
ATOM 840 C C . THR A 1 104 ? -12.715 10.522 2.282 1.00 96.81 104 THR A C 1
ATOM 842 O O . THR A 1 104 ? -12.006 10.243 3.247 1.00 96.81 104 THR A O 1
ATOM 845 N N . ALA A 1 105 ? -14.004 10.840 2.416 1.00 95.19 105 ALA A N 1
ATOM 846 C CA . ALA A 1 105 ? -14.670 10.844 3.719 1.00 95.19 105 ALA A CA 1
ATOM 847 C C . ALA A 1 105 ? -14.741 9.451 4.377 1.00 95.19 105 ALA A C 1
ATOM 849 O O . ALA A 1 105 ? -14.884 9.370 5.593 1.00 95.19 105 ALA A O 1
ATOM 850 N N . SER A 1 106 ? -14.645 8.369 3.595 1.00 95.06 106 SER A N 1
ATOM 851 C CA . SER A 1 106 ? -14.796 6.988 4.070 1.00 95.06 106 SER A CA 1
ATOM 852 C C . SER A 1 106 ? -13.502 6.171 4.050 1.00 95.06 106 SER A C 1
ATOM 854 O O . SER A 1 106 ? -13.511 5.041 4.521 1.00 95.06 106 SER A O 1
ATOM 856 N N . ARG A 1 107 ? -12.393 6.710 3.525 1.00 97.75 107 ARG A N 1
ATOM 857 C CA . ARG A 1 107 ? -11.113 5.994 3.437 1.00 97.75 107 ARG A CA 1
ATOM 858 C C . ARG A 1 107 ? -10.119 6.516 4.458 1.00 97.75 107 ARG A C 1
ATOM 860 O O . ARG A 1 107 ? -9.677 7.663 4.370 1.00 97.75 107 ARG A O 1
ATOM 867 N N . ARG A 1 108 ? -9.696 5.647 5.372 1.00 98.19 108 ARG A N 1
ATOM 868 C CA . ARG A 1 108 ? -8.596 5.933 6.292 1.00 98.19 108 ARG A CA 1
ATOM 869 C C . ARG A 1 108 ? -7.266 5.776 5.564 1.00 98.19 108 ARG A C 1
ATOM 871 O O . ARG A 1 108 ? -7.055 4.801 4.846 1.00 98.19 108 ARG A O 1
ATOM 878 N N . ILE A 1 109 ? -6.355 6.727 5.752 1.00 98.50 109 ILE A N 1
ATOM 879 C CA . ILE A 1 109 ? -5.044 6.702 5.096 1.00 98.50 109 ILE A CA 1
ATOM 880 C C . ILE A 1 109 ? -3.933 6.775 6.135 1.00 98.50 109 ILE A C 1
ATOM 882 O O . ILE A 1 109 ? -3.884 7.704 6.945 1.00 98.50 109 ILE A O 1
ATOM 886 N N . PHE A 1 110 ? -3.024 5.805 6.063 1.00 98.38 110 PHE A N 1
ATOM 887 C CA . PHE A 1 110 ? -1.774 5.774 6.805 1.00 98.38 110 PHE A CA 1
ATOM 888 C C . PHE A 1 110 ? -0.612 6.126 5.873 1.00 98.38 110 PHE A C 1
ATOM 890 O O . PHE A 1 110 ? -0.285 5.371 4.957 1.00 98.38 110 PHE A O 1
ATOM 897 N N . LEU A 1 111 ? 0.015 7.278 6.114 1.00 98.06 111 LEU A N 1
ATOM 898 C CA . LEU A 1 111 ? 1.224 7.707 5.417 1.00 98.06 111 LEU A CA 1
ATOM 899 C C . LEU A 1 111 ? 2.452 7.259 6.218 1.00 98.06 111 LEU A C 1
ATOM 901 O O . LEU A 1 111 ? 2.721 7.804 7.292 1.00 98.06 111 LEU A O 1
ATOM 905 N N . ILE A 1 112 ? 3.207 6.285 5.711 1.00 96.75 112 ILE A N 1
ATOM 906 C CA . ILE A 1 112 ? 4.439 5.834 6.370 1.00 96.75 112 ILE A CA 1
ATOM 907 C C . ILE A 1 112 ? 5.505 6.916 6.211 1.00 96.75 112 ILE A C 1
ATOM 909 O O . ILE A 1 112 ? 5.807 7.342 5.097 1.00 96.75 112 ILE A O 1
ATOM 913 N N . ASN A 1 113 ? 6.094 7.363 7.317 1.00 95.88 113 ASN A N 1
ATOM 914 C CA . ASN A 1 113 ? 7.156 8.360 7.298 1.00 95.88 113 ASN A CA 1
ATOM 915 C C . ASN A 1 113 ? 8.388 7.831 6.559 1.00 95.88 113 ASN A C 1
ATOM 917 O O . ASN A 1 113 ? 8.924 6.773 6.877 1.00 95.88 113 ASN A O 1
ATOM 921 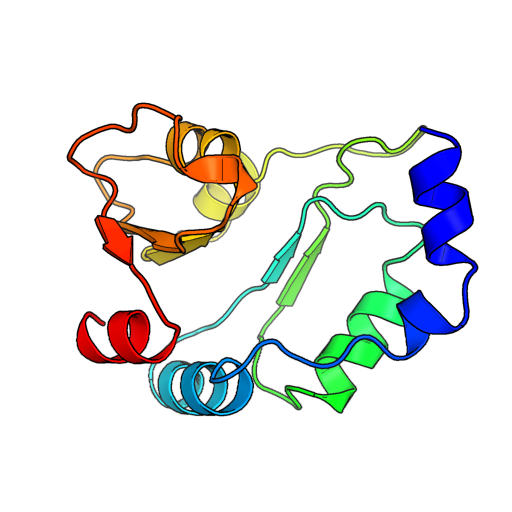N N . GLN A 1 114 ? 8.838 8.608 5.579 1.00 94.94 114 GLN A N 1
ATOM 922 C CA . GLN A 1 114 ? 10.019 8.332 4.771 1.00 94.94 114 GLN A CA 1
ATOM 923 C C . GLN A 1 114 ? 10.751 9.639 4.495 1.00 94.94 114 GLN A C 1
ATOM 925 O O . GLN A 1 114 ? 10.131 10.705 4.472 1.00 94.94 114 GLN A O 1
ATOM 930 N N . ALA A 1 115 ? 12.059 9.576 4.235 1.00 94.50 115 ALA A N 1
ATOM 931 C CA . ALA A 1 115 ? 12.887 10.771 4.039 1.00 94.50 115 ALA A CA 1
ATOM 932 C C . ALA A 1 115 ? 12.298 11.745 2.997 1.00 94.50 115 ALA A C 1
ATOM 934 O O . ALA A 1 115 ? 12.309 12.959 3.205 1.00 94.50 115 ALA A O 1
ATOM 935 N N . TRP A 1 116 ? 11.711 11.209 1.920 1.00 93.38 116 TRP A N 1
ATOM 936 C CA . TRP A 1 116 ? 11.136 11.976 0.811 1.00 93.38 116 TRP A CA 1
ATOM 937 C C . TRP A 1 116 ? 9.781 12.632 1.102 1.00 93.38 116 TRP A C 1
ATOM 939 O O . TRP A 1 116 ? 9.376 13.510 0.345 1.00 93.38 116 TRP A O 1
ATOM 949 N N . ASN A 1 117 ? 9.074 12.252 2.171 1.00 95.25 117 ASN A N 1
ATOM 950 C CA . ASN A 1 117 ? 7.744 12.796 2.477 1.00 95.25 117 ASN A CA 1
ATOM 951 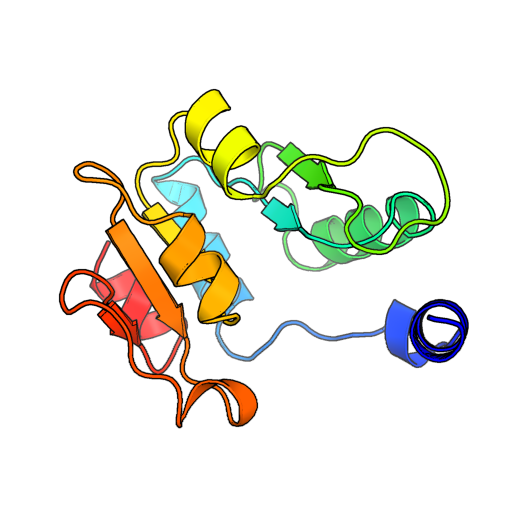C C . ASN A 1 117 ? 7.701 13.695 3.725 1.00 95.25 117 ASN A C 1
ATOM 953 O O . ASN A 1 117 ? 6.629 14.178 4.096 1.00 95.25 117 ASN A O 1
ATOM 957 N N . THR A 1 118 ? 8.852 13.948 4.354 1.00 89.00 118 THR A N 1
ATOM 958 C CA . THR A 1 118 ? 8.970 14.681 5.628 1.00 89.00 118 THR A CA 1
ATOM 959 C C . THR A 1 118 ? 8.495 16.134 5.558 1.00 89.00 118 THR A C 1
ATOM 961 O O . THR A 1 118 ? 7.840 16.607 6.480 1.00 89.00 118 THR A O 1
ATOM 964 N N . GLN A 1 119 ? 8.775 16.840 4.460 1.00 87.50 119 GLN A N 1
ATOM 965 C CA . GLN A 1 119 ? 8.446 18.267 4.314 1.00 87.50 119 GLN A CA 1
ATOM 966 C C . GLN A 1 119 ? 7.055 18.519 3.713 1.00 87.50 119 GLN A C 1
ATOM 968 O O . GLN A 1 119 ? 6.635 19.667 3.561 1.00 87.50 119 GLN A O 1
ATOM 973 N N . ARG A 1 120 ? 6.323 17.462 3.340 1.00 90.69 120 ARG A N 1
ATOM 974 C CA . ARG A 1 120 ? 5.016 17.609 2.697 1.00 90.69 120 ARG A CA 1
ATOM 975 C C . ARG A 1 120 ? 3.933 17.882 3.742 1.00 90.69 120 ARG A C 1
ATOM 977 O O . ARG A 1 120 ? 3.689 17.052 4.621 1.00 90.69 120 ARG A O 1
ATOM 984 N N . SER A 1 121 ? 3.254 19.020 3.596 1.00 93.38 121 SER A N 1
ATOM 985 C CA . SER A 1 121 ? 2.005 19.299 4.309 1.00 93.38 121 SER A CA 1
ATOM 986 C C . SER A 1 121 ? 0.921 18.322 3.857 1.00 93.38 121 SER A C 1
ATOM 988 O O . SER A 1 121 ? 0.733 18.126 2.654 1.00 93.38 121 SER A O 1
ATOM 990 N N . ILE A 1 122 ? 0.234 17.705 4.816 1.00 95.38 122 ILE A N 1
ATOM 991 C CA . ILE A 1 122 ? -0.837 16.736 4.577 1.00 95.38 122 ILE A CA 1
ATOM 992 C C . ILE A 1 122 ? -2.113 17.158 5.321 1.00 95.38 122 ILE A C 1
ATOM 994 O O . ILE A 1 122 ? -2.012 17.792 6.375 1.00 95.38 122 ILE A O 1
ATOM 998 N N . PRO A 1 123 ? -3.305 16.806 4.807 1.00 96.44 123 PRO A N 1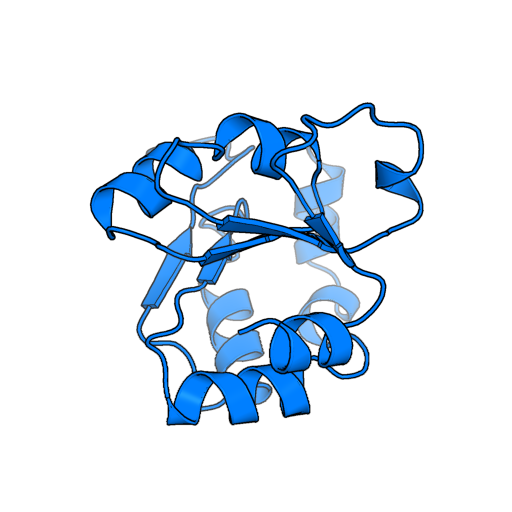
ATOM 999 C CA . PRO A 1 123 ? -4.559 16.937 5.541 1.00 96.44 123 PRO A CA 1
ATOM 1000 C C . PRO A 1 123 ? -4.502 16.213 6.890 1.00 96.44 123 PRO A C 1
ATOM 1002 O O .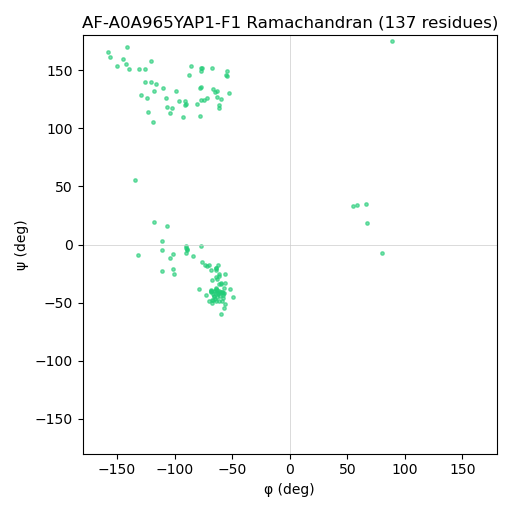 PRO A 1 123 ? -3.879 15.157 7.009 1.00 96.44 123 PRO A O 1
ATOM 1005 N N . LYS A 1 124 ? -5.185 16.763 7.898 1.00 95.88 124 LYS A N 1
ATOM 1006 C CA . LYS A 1 124 ? -5.232 16.211 9.266 1.00 95.88 124 LYS A CA 1
ATOM 1007 C C . LYS A 1 124 ? -5.906 14.835 9.336 1.00 95.88 124 LYS A C 1
ATOM 1009 O O . LYS A 1 124 ? -5.721 14.106 10.302 1.00 95.88 124 LYS A O 1
ATOM 1014 N N . GLU A 1 125 ? -6.701 14.503 8.324 1.00 97.31 125 GLU A N 1
ATOM 1015 C CA . GLU A 1 125 ? -7.394 13.230 8.158 1.00 97.31 125 GLU A CA 1
ATOM 1016 C C . GLU A 1 125 ? -6.426 12.086 7.797 1.00 97.31 125 GLU A C 1
ATOM 1018 O O . GLU A 1 125 ? -6.755 10.916 7.984 1.00 97.31 125 GLU A O 1
ATOM 1023 N N . ILE A 1 126 ? -5.219 12.407 7.310 1.00 97.81 126 ILE A N 1
ATOM 1024 C CA . ILE A 1 126 ? -4.174 11.428 6.998 1.00 97.81 126 ILE A CA 1
ATOM 1025 C C . ILE A 1 126 ? -3.287 11.223 8.228 1.00 97.81 126 ILE A C 1
ATOM 1027 O O . ILE A 1 126 ? -2.674 12.157 8.746 1.00 97.81 126 ILE A O 1
ATOM 1031 N N . SER A 1 127 ? -3.172 9.974 8.673 1.00 97.19 127 SER A N 1
ATOM 1032 C CA . SER A 1 127 ? -2.366 9.606 9.837 1.00 97.19 127 SER A CA 1
ATOM 1033 C C . SER A 1 127 ? -0.935 9.268 9.422 1.00 97.19 127 SER A C 1
ATOM 1035 O O . SER A 1 127 ? -0.718 8.339 8.646 1.00 97.19 127 SER A O 1
ATOM 1037 N N . ARG A 1 128 ? 0.062 9.983 9.955 1.00 96.62 128 ARG A N 1
ATOM 1038 C CA . ARG A 1 128 ? 1.472 9.585 9.810 1.00 96.62 128 ARG A CA 1
ATOM 1039 C C . ARG A 1 128 ? 1.802 8.442 10.759 1.00 96.62 128 ARG A C 1
ATOM 1041 O O . ARG A 1 128 ? 1.461 8.498 11.937 1.00 96.62 128 ARG A O 1
ATOM 1048 N N . VAL A 1 129 ? 2.509 7.442 10.251 1.00 97.06 129 VAL A N 1
ATOM 1049 C CA . VAL A 1 129 ? 2.954 6.267 11.013 1.00 97.06 129 VAL A CA 1
ATOM 1050 C C . VAL A 1 129 ? 4.442 6.026 10.782 1.00 97.06 129 VAL A C 1
ATOM 1052 O O . VAL A 1 129 ? 4.976 6.383 9.734 1.00 97.06 129 VAL A O 1
ATOM 1055 N N . ASN A 1 130 ? 5.134 5.438 11.758 1.00 95.94 130 ASN A N 1
ATOM 1056 C CA . ASN A 1 130 ? 6.590 5.246 11.690 1.00 95.94 130 ASN A CA 1
ATOM 1057 C C . ASN A 1 130 ? 7.004 3.807 11.373 1.00 95.94 130 ASN A C 1
ATOM 1059 O O . ASN A 1 130 ? 8.174 3.551 11.103 1.00 95.94 130 ASN A O 1
ATOM 1063 N N . SER A 1 131 ? 6.073 2.857 11.435 1.00 96.69 131 SER A N 1
ATOM 1064 C CA . SER A 1 131 ? 6.366 1.444 11.225 1.00 96.69 131 SER A CA 1
ATOM 1065 C C . SER A 1 131 ? 5.134 0.676 10.769 1.00 96.69 131 SER A C 1
ATOM 1067 O O . SER A 1 131 ? 3.996 1.100 10.977 1.00 96.69 131 SER A O 1
ATOM 1069 N N . TRP A 1 132 ? 5.379 -0.501 10.198 1.00 97.69 132 TRP A N 1
ATOM 1070 C CA . TRP A 1 132 ? 4.335 -1.475 9.902 1.00 97.69 132 TRP A CA 1
ATOM 1071 C C . TRP A 1 132 ? 3.607 -1.961 11.158 1.00 97.69 132 TRP A C 1
ATOM 1073 O O . TRP A 1 132 ? 2.396 -2.141 11.116 1.00 97.69 132 TRP A O 1
ATOM 1083 N N . GLN A 1 133 ? 4.303 -2.076 12.294 1.00 97.06 133 GLN A N 1
ATOM 1084 C CA . GLN A 1 133 ? 3.666 -2.435 13.563 1.00 97.06 133 GLN A CA 1
ATOM 1085 C C . GLN A 1 133 ? 2.645 -1.379 14.004 1.00 97.06 133 GLN A C 1
ATOM 1087 O O . GLN A 1 133 ? 1.538 -1.735 14.382 1.00 97.06 133 GLN A O 1
ATOM 1092 N N . ASN A 1 134 ? 2.957 -0.081 13.868 1.00 96.38 134 ASN A N 1
ATOM 1093 C CA . ASN A 1 134 ? 1.990 0.974 14.195 1.00 96.38 134 ASN A CA 1
ATOM 1094 C C . ASN A 1 134 ? 0.716 0.880 13.350 1.00 96.38 134 ASN A C 1
ATOM 1096 O O . ASN A 1 134 ? -0.348 1.238 13.835 1.00 96.38 134 ASN A O 1
ATOM 1100 N N . ILE A 1 135 ? 0.816 0.424 12.099 1.00 96.88 135 ILE A N 1
ATOM 1101 C CA . ILE A 1 135 ? -0.360 0.212 11.247 1.00 96.88 135 ILE A CA 1
ATOM 1102 C C . ILE A 1 135 ? -1.204 -0.936 11.802 1.00 96.88 135 ILE A C 1
ATOM 1104 O O . ILE A 1 135 ? -2.409 -0.769 11.946 1.00 96.88 135 ILE A O 1
ATOM 1108 N N . VAL A 1 136 ? -0.574 -2.064 12.144 1.00 97.31 136 VAL A N 1
ATOM 1109 C CA . VAL A 1 136 ? -1.260 -3.223 12.739 1.00 97.31 136 VAL A CA 1
ATOM 1110 C C . VAL A 1 136 ? -1.968 -2.843 14.038 1.00 97.31 136 VAL A C 1
ATOM 1112 O O . VAL A 1 136 ? -3.097 -3.255 14.244 1.00 97.31 136 VAL A O 1
ATOM 1115 N N . ASP A 1 137 ? -1.343 -2.032 14.891 1.00 96.50 137 ASP A N 1
ATOM 1116 C CA . ASP A 1 137 ? -1.928 -1.631 16.177 1.00 96.50 137 ASP A CA 1
ATOM 1117 C C . ASP A 1 137 ? -3.126 -0.667 16.027 1.00 96.50 137 ASP A C 1
ATOM 1119 O O . ASP A 1 137 ? -3.884 -0.461 16.975 1.00 96.50 137 ASP A O 1
ATOM 1123 N N . LEU A 1 138 ? -3.275 -0.029 14.860 1.00 95.69 138 LEU A N 1
ATOM 1124 C CA . LEU A 1 138 ? -4.304 0.979 14.581 1.00 95.69 138 LEU A CA 1
ATOM 1125 C C . LEU A 1 138 ? -5.489 0.447 13.764 1.00 95.69 138 LEU A C 1
ATOM 1127 O O . LEU A 1 138 ? -6.447 1.212 13.576 1.00 95.69 138 LEU A O 1
ATOM 1131 N N . ILE A 1 139 ? -5.409 -0.788 13.260 1.00 93.44 139 ILE A N 1
ATOM 1132 C CA . ILE A 1 139 ? -6.449 -1.488 12.489 1.00 93.44 139 ILE A CA 1
ATOM 1133 C C . ILE A 1 139 ? -7.046 -2.589 13.364 1.00 93.44 139 ILE A C 1
ATOM 1135 O O . ILE A 1 139 ? -8.266 -2.507 13.617 1.00 93.44 139 ILE A O 1
#